Protein AF-A0A9E5ZYW7-F1 (afdb_monomer_lite)

pLDDT: mean 90.45, std 12.78, range [45.59, 98.5]

Radius of gyration: 15.43 Å; chains: 1; bounding box: 40×20×43 Å

Sequence (65 aa):
MSKHYVSVTDFEYVADLLRALRVFAPEFEHLSDEVTEELIESLGISEAALRRAAAEVASISANEN

Structure (mmCIF, N/CA/C/O backbone):
data_AF-A0A9E5ZYW7-F1
#
_entry.id   AF-A0A9E5ZYW7-F1
#
loop_
_atom_site.group_PDB
_atom_site.id
_atom_site.type_symbol
_atom_site.label_atom_id
_atom_site.label_alt_id
_atom_site.label_comp_id
_atom_site.label_asym_id
_atom_site.label_entity_id
_atom_site.label_seq_id
_atom_site.pdbx_PDB_ins_code
_atom_site.Cartn_x
_atom_site.Cartn_y
_atom_site.Cartn_z
_atom_site.occupanc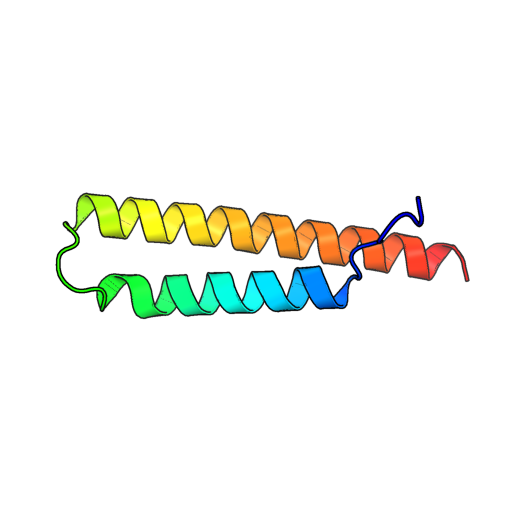y
_atom_site.B_iso_or_equiv
_atom_site.auth_seq_id
_atom_site.auth_comp_id
_atom_site.auth_asym_id
_atom_site.auth_atom_id
_atom_site.pdbx_PDB_model_num
ATOM 1 N N . MET A 1 1 ? 28.414 -11.649 -5.591 1.00 45.59 1 MET A N 1
ATOM 2 C CA . MET A 1 1 ? 27.063 -11.245 -5.151 1.00 45.59 1 MET A CA 1
ATOM 3 C C . MET A 1 1 ? 26.381 -10.601 -6.349 1.00 45.59 1 MET A C 1
ATOM 5 O O . MET A 1 1 ? 26.793 -9.511 -6.732 1.00 45.59 1 MET A O 1
ATOM 9 N N . SER A 1 2 ? 25.448 -11.284 -7.015 1.00 51.84 2 SER A N 1
ATOM 10 C CA . SER A 1 2 ? 24.625 -10.652 -8.054 1.00 51.84 2 SER A CA 1
ATOM 11 C C . SER A 1 2 ? 23.771 -9.575 -7.393 1.00 51.84 2 SER A C 1
ATOM 13 O O . SER A 1 2 ? 23.078 -9.857 -6.417 1.00 51.84 2 SER A O 1
ATOM 15 N N . LYS A 1 3 ? 23.844 -8.332 -7.877 1.00 63.75 3 LYS A N 1
ATOM 16 C CA . LYS A 1 3 ? 22.882 -7.308 -7.468 1.00 63.75 3 LYS A CA 1
ATOM 17 C C . LYS A 1 3 ? 21.516 -7.745 -7.995 1.00 63.75 3 LYS A C 1
ATOM 19 O O . LYS A 1 3 ? 21.323 -7.809 -9.205 1.00 63.75 3 LYS A O 1
ATOM 24 N N . HIS A 1 4 ? 20.610 -8.103 -7.094 1.00 66.06 4 HIS A N 1
ATOM 25 C CA . HIS A 1 4 ? 19.208 -8.283 -7.440 1.00 66.06 4 HIS A CA 1
ATOM 26 C C . HIS A 1 4 ? 18.598 -6.891 -7.563 1.00 66.06 4 HIS A C 1
ATOM 28 O O . HIS A 1 4 ? 18.553 -6.147 -6.585 1.00 66.06 4 HIS A O 1
ATOM 34 N N . TYR A 1 5 ? 18.219 -6.522 -8.782 1.00 78.81 5 TYR A N 1
ATOM 35 C CA . TYR A 1 5 ? 17.525 -5.273 -9.055 1.00 78.81 5 TYR A CA 1
ATOM 36 C C . TYR A 1 5 ? 16.022 -5.520 -8.988 1.00 78.81 5 TYR A C 1
ATOM 38 O O . TYR A 1 5 ? 15.535 -6.523 -9.507 1.00 78.81 5 TYR A O 1
ATOM 46 N N . VAL A 1 6 ? 15.318 -4.605 -8.332 1.00 80.31 6 VAL A N 1
ATOM 47 C CA . VAL A 1 6 ? 13.856 -4.560 -8.306 1.00 80.31 6 VAL A CA 1
ATOM 48 C C . VAL A 1 6 ? 13.395 -3.886 -9.597 1.00 80.31 6 VAL A C 1
ATOM 50 O O . VAL A 1 6 ? 13.944 -2.854 -9.988 1.00 80.31 6 VAL A O 1
ATOM 53 N N . SER A 1 7 ? 12.436 -4.494 -10.285 1.00 88.56 7 SER A N 1
ATOM 54 C CA . SER A 1 7 ? 11.882 -3.996 -11.544 1.00 88.56 7 SER A CA 1
ATOM 55 C C . SER A 1 7 ? 10.786 -2.947 -11.317 1.00 88.56 7 SER A C 1
ATOM 57 O O . SER A 1 7 ? 10.204 -2.859 -10.237 1.00 88.56 7 SER A O 1
ATOM 59 N N . VAL A 1 8 ? 10.448 -2.173 -12.357 1.00 92.31 8 VAL A N 1
ATOM 60 C CA . VAL A 1 8 ? 9.284 -1.258 -12.331 1.00 92.31 8 VAL A CA 1
ATOM 61 C C . VAL A 1 8 ? 8.004 -2.008 -11.967 1.00 92.31 8 VAL A C 1
ATOM 63 O O . VAL A 1 8 ? 7.237 -1.545 -11.126 1.00 92.31 8 VAL A O 1
ATOM 66 N N . THR A 1 9 ? 7.818 -3.197 -12.541 1.00 92.44 9 THR A N 1
ATOM 67 C CA . THR A 1 9 ? 6.644 -4.038 -12.290 1.00 92.44 9 THR A CA 1
ATOM 68 C C . THR A 1 9 ? 6.540 -4.484 -10.834 1.00 92.44 9 THR A C 1
ATOM 70 O O . THR A 1 9 ? 5.431 -4.641 -10.330 1.00 92.44 9 THR A O 1
ATOM 73 N N . ASP A 1 10 ? 7.663 -4.626 -10.124 1.00 94.06 10 ASP A N 1
ATOM 74 C CA . ASP A 1 10 ? 7.644 -4.939 -8.692 1.00 94.06 10 ASP A CA 1
ATOM 75 C C . ASP A 1 10 ? 7.130 -3.747 -7.869 1.00 94.06 10 ASP A C 1
ATOM 77 O O . ASP A 1 10 ? 6.340 -3.929 -6.942 1.00 94.06 10 ASP A O 1
ATOM 81 N N . PHE A 1 11 ? 7.523 -2.516 -8.220 1.00 94.44 11 PHE A N 1
ATOM 82 C CA . PHE A 1 11 ? 7.007 -1.312 -7.559 1.00 94.44 11 PHE A CA 1
ATOM 83 C C . PHE A 1 11 ? 5.503 -1.139 -7.779 1.00 94.44 11 PHE A C 1
ATOM 85 O O . PHE A 1 11 ? 4.772 -0.839 -6.833 1.00 94.44 11 PHE A O 1
ATOM 92 N N . GLU A 1 12 ? 5.034 -1.351 -9.009 1.00 96.00 12 GLU A N 1
ATOM 93 C CA . GLU A 1 12 ? 3.610 -1.283 -9.351 1.00 96.00 12 GLU A CA 1
ATOM 94 C C . GLU A 1 12 ? 2.803 -2.347 -8.605 1.00 96.00 12 GLU A C 1
ATOM 96 O O . GLU A 1 12 ? 1.785 -2.024 -7.991 1.00 96.00 12 GLU A O 1
ATOM 101 N N . TYR A 1 13 ? 3.304 -3.585 -8.583 1.00 97.06 13 TYR A N 1
ATOM 102 C CA . TYR A 1 13 ? 2.670 -4.696 -7.884 1.00 97.06 13 TYR A CA 1
ATOM 103 C C . TYR A 1 13 ? 2.499 -4.412 -6.389 1.00 97.06 13 TYR A C 1
ATOM 105 O O . TYR A 1 13 ? 1.403 -4.557 -5.845 1.00 97.06 13 TYR A O 1
ATOM 113 N N . VAL A 1 14 ? 3.557 -3.955 -5.711 1.00 97.56 14 VAL A N 1
ATOM 114 C CA . VAL A 1 14 ? 3.468 -3.636 -4.279 1.00 97.56 14 VAL A CA 1
ATOM 115 C C . VAL A 1 14 ? 2.541 -2.441 -4.040 1.00 97.56 14 VAL A C 1
ATOM 117 O O . VAL A 1 14 ? 1.759 -2.471 -3.092 1.00 97.56 14 VAL A O 1
ATOM 120 N N . ALA A 1 15 ? 2.548 -1.423 -4.908 1.00 98.06 15 ALA A N 1
ATOM 121 C CA . ALA A 1 15 ? 1.608 -0.307 -4.799 1.00 98.06 15 ALA A CA 1
ATOM 122 C C . ALA A 1 15 ? 0.143 -0.775 -4.890 1.00 98.06 15 ALA A C 1
ATOM 124 O O . ALA A 1 15 ? -0.700 -0.321 -4.115 1.00 98.06 15 ALA A O 1
ATOM 125 N N . ASP A 1 16 ? -0.166 -1.718 -5.784 1.00 98.25 16 ASP A N 1
ATOM 126 C CA . ASP A 1 16 ? -1.507 -2.299 -5.891 1.00 98.25 16 ASP A CA 1
ATOM 127 C C . ASP A 1 16 ? -1.913 -3.097 -4.648 1.00 98.25 16 ASP A C 1
ATOM 129 O O . ASP A 1 16 ? -3.057 -2.980 -4.198 1.00 98.25 16 ASP A O 1
ATOM 133 N N . LEU A 1 17 ? -0.984 -3.846 -4.045 1.00 98.31 17 LEU A N 1
ATOM 134 C CA . LEU A 1 17 ? -1.234 -4.547 -2.784 1.00 98.31 17 LEU A CA 1
ATOM 135 C C . LEU A 1 17 ? -1.506 -3.577 -1.629 1.00 98.31 17 LEU A C 1
ATOM 137 O O . LEU A 1 17 ? -2.462 -3.775 -0.882 1.00 98.31 17 LEU A O 1
ATOM 141 N N . LEU A 1 18 ? -0.717 -2.506 -1.499 1.00 98.31 18 LEU A N 1
ATOM 142 C CA . LEU A 1 18 ? -0.938 -1.478 -0.475 1.00 98.31 18 LEU A CA 1
ATOM 143 C C . LEU A 1 18 ? -2.302 -0.805 -0.648 1.00 98.31 18 LEU A C 1
ATOM 145 O O . LEU A 1 18 ? -3.026 -0.607 0.328 1.00 98.31 18 LEU A O 1
ATOM 149 N N . ARG A 1 19 ? -2.688 -0.507 -1.894 1.00 98.12 19 ARG A N 1
ATOM 150 C CA . ARG A 1 19 ? -4.012 0.036 -2.211 1.00 98.12 19 ARG A CA 1
ATOM 151 C C . ARG A 1 19 ? -5.124 -0.935 -1.819 1.00 98.12 19 ARG A C 1
ATOM 153 O O . ARG A 1 19 ? -6.123 -0.492 -1.259 1.00 98.12 19 ARG A O 1
ATOM 160 N N . ALA A 1 20 ? -4.966 -2.227 -2.104 1.00 97.81 20 ALA A N 1
ATOM 161 C CA . ALA A 1 20 ? -5.938 -3.246 -1.716 1.00 97.81 20 ALA A CA 1
ATOM 162 C C . ALA A 1 20 ? -6.081 -3.319 -0.190 1.00 97.81 20 ALA A C 1
ATOM 164 O O . ALA A 1 20 ? -7.194 -3.225 0.319 1.00 97.81 20 ALA A O 1
ATOM 165 N N . LEU A 1 21 ? -4.966 -3.382 0.543 1.00 96.81 21 LEU A N 1
ATOM 166 C CA . LEU A 1 21 ? -4.976 -3.367 2.007 1.00 96.81 21 LEU A CA 1
ATOM 167 C C . LEU A 1 21 ? -5.655 -2.111 2.560 1.00 96.81 21 LEU A C 1
ATOM 169 O O . LEU A 1 21 ? -6.443 -2.220 3.489 1.00 96.81 21 LEU A O 1
ATOM 173 N N . ARG A 1 22 ? -5.424 -0.937 1.958 1.00 96.88 22 ARG A N 1
ATOM 174 C CA . ARG A 1 22 ? -6.075 0.311 2.381 1.00 96.88 22 ARG A CA 1
ATOM 175 C C . ARG A 1 22 ? -7.594 0.252 2.221 1.00 96.88 22 ARG A C 1
ATOM 177 O O . ARG A 1 22 ? -8.307 0.774 3.067 1.00 96.88 22 ARG A O 1
ATOM 184 N N . VAL A 1 23 ? -8.083 -0.358 1.140 1.00 96.81 23 VAL A N 1
ATOM 185 C CA . VAL A 1 23 ? -9.526 -0.517 0.887 1.00 96.81 23 VAL A CA 1
ATOM 186 C C . VAL A 1 23 ? -10.173 -1.431 1.925 1.00 96.81 23 VAL A C 1
ATOM 188 O O . VAL A 1 23 ? -11.273 -1.131 2.373 1.00 96.81 23 VAL A O 1
ATOM 191 N N . PHE A 1 24 ? -9.484 -2.501 2.323 1.00 96.25 24 PHE A N 1
ATOM 192 C CA . PHE A 1 24 ? -9.999 -3.475 3.289 1.00 96.25 24 PHE A CA 1
ATOM 193 C C . PHE A 1 24 ? -9.654 -3.157 4.748 1.00 96.25 24 PHE A C 1
ATOM 195 O O . PHE A 1 24 ? -10.159 -3.832 5.636 1.00 96.25 24 PHE A O 1
ATOM 202 N N . ALA A 1 25 ? -8.841 -2.134 5.023 1.00 94.69 25 ALA A N 1
ATOM 203 C CA . ALA A 1 25 ? -8.455 -1.763 6.384 1.00 94.69 25 ALA A CA 1
ATOM 204 C C . ALA A 1 25 ? -9.654 -1.541 7.337 1.00 94.69 25 ALA A C 1
ATOM 206 O O . ALA A 1 25 ? -9.572 -2.017 8.467 1.00 94.69 25 ALA A O 1
ATOM 207 N N . PRO A 1 26 ? -10.787 -0.931 6.916 1.00 94.00 26 PRO A N 1
ATOM 208 C CA . PRO A 1 26 ? -11.981 -0.820 7.764 1.00 94.00 26 PRO A CA 1
ATOM 209 C C . PRO A 1 26 ? -12.659 -2.155 8.108 1.00 94.00 26 PRO A C 1
ATOM 211 O O . PRO A 1 26 ? -13.501 -2.201 8.999 1.00 94.00 26 PRO A O 1
ATOM 214 N N . GLU A 1 27 ? -12.341 -3.231 7.387 1.00 95.75 27 GLU A N 1
ATOM 215 C CA . GLU A 1 27 ? -12.898 -4.571 7.600 1.00 95.75 27 GLU A CA 1
ATOM 216 C C . GLU A 1 27 ? -12.007 -5.436 8.509 1.00 95.75 27 GLU A C 1
ATOM 218 O O . GLU A 1 27 ? -12.337 -6.590 8.783 1.00 95.75 27 GLU A O 1
ATOM 223 N N . PHE A 1 28 ? -10.866 -4.918 8.977 1.00 93.38 28 PHE A N 1
ATOM 224 C CA . PHE A 1 28 ? -9.951 -5.678 9.824 1.00 93.38 28 PHE A CA 1
ATOM 225 C C . PHE A 1 28 ? -10.512 -5.830 11.240 1.00 93.38 28 PHE A C 1
ATOM 227 O O . PHE A 1 28 ? -10.767 -4.857 11.949 1.00 93.38 28 PHE A O 1
ATOM 234 N N . GLU A 1 29 ? -10.679 -7.079 11.672 1.00 93.38 29 GLU A N 1
ATOM 235 C CA . GLU A 1 29 ? -11.133 -7.383 13.025 1.00 93.38 29 GLU A CA 1
ATOM 236 C C . GLU A 1 29 ? -10.107 -6.915 14.071 1.00 93.38 29 GLU A C 1
ATOM 238 O O . GLU A 1 29 ? -8.894 -7.020 13.880 1.00 93.38 29 GLU A O 1
ATOM 243 N N . HIS A 1 30 ? -10.609 -6.454 15.220 1.00 93.88 30 HIS A N 1
ATOM 244 C CA . HIS A 1 30 ? -9.817 -6.108 16.408 1.00 93.88 30 HIS A CA 1
ATOM 245 C C . HIS A 1 30 ? -8.893 -4.880 16.301 1.00 93.88 30 HIS A C 1
ATOM 247 O O . HIS A 1 30 ? -8.025 -4.711 17.160 1.00 93.88 30 HIS A O 1
ATOM 253 N N . LEU A 1 31 ? -9.093 -3.994 15.323 1.00 94.81 31 LEU A N 1
ATOM 254 C CA . LEU A 1 31 ? -8.460 -2.671 15.314 1.00 94.81 31 LEU A CA 1
ATOM 255 C C . LEU A 1 31 ? -9.369 -1.619 15.959 1.00 94.81 31 LEU A C 1
ATOM 257 O O . LEU A 1 31 ? -10.592 -1.693 15.860 1.00 94.81 31 LEU A O 1
ATOM 261 N N . SER A 1 32 ? -8.769 -0.640 16.641 1.00 97.06 32 SER A N 1
ATOM 262 C CA . SER A 1 32 ? -9.488 0.579 17.017 1.00 97.06 32 SER A CA 1
ATOM 263 C C . SER A 1 32 ? -9.644 1.494 15.802 1.00 97.06 32 SER A C 1
ATOM 265 O O . SER A 1 32 ? -8.872 1.400 14.844 1.00 97.06 32 SER A O 1
ATOM 267 N N . ASP A 1 33 ? -10.605 2.415 15.865 1.00 96.44 33 ASP A N 1
ATOM 268 C CA . ASP A 1 33 ? -10.820 3.410 14.808 1.00 96.44 33 ASP A CA 1
ATOM 269 C C . ASP A 1 33 ? -9.550 4.244 14.560 1.00 96.44 33 ASP A C 1
ATOM 271 O O . ASP A 1 33 ? -9.123 4.389 13.421 1.00 96.44 33 ASP A O 1
ATOM 275 N N . GLU A 1 34 ? -8.877 4.685 15.629 1.00 97.88 34 GLU A N 1
ATOM 276 C CA . GLU A 1 34 ? -7.621 5.452 15.554 1.00 97.88 34 GLU A CA 1
ATOM 277 C C . GLU A 1 34 ? -6.510 4.686 14.815 1.00 97.88 34 GLU A C 1
ATOM 279 O O . GLU A 1 34 ? -5.878 5.219 13.905 1.00 97.88 34 GLU A O 1
ATOM 284 N N . VAL A 1 35 ? -6.307 3.406 15.149 1.00 97.56 35 VAL A N 1
ATOM 285 C CA . VAL A 1 35 ? -5.295 2.567 14.483 1.00 97.56 35 VAL A CA 1
ATOM 286 C C . VAL A 1 35 ? -5.681 2.294 13.028 1.00 97.56 35 VAL A C 1
ATOM 288 O O . VAL A 1 35 ? -4.815 2.209 12.157 1.00 97.56 35 VAL A O 1
ATOM 291 N N . THR A 1 36 ? -6.976 2.167 12.745 1.00 97.88 36 THR A N 1
ATOM 292 C CA . THR A 1 36 ? -7.488 1.975 11.383 1.00 97.88 36 THR A CA 1
ATOM 293 C C . THR A 1 36 ? -7.226 3.208 10.519 1.00 97.88 36 THR A C 1
ATOM 295 O O . THR A 1 36 ? -6.768 3.073 9.383 1.00 97.88 36 THR A O 1
ATOM 298 N N . GLU A 1 37 ? -7.459 4.407 11.053 1.00 97.88 37 GLU A N 1
ATOM 299 C CA . GLU A 1 37 ? -7.169 5.672 10.373 1.00 97.88 37 GLU A CA 1
ATOM 300 C C . GLU A 1 37 ? -5.666 5.837 10.096 1.00 97.88 37 GLU A C 1
ATOM 302 O O . GLU A 1 37 ? -5.284 6.097 8.950 1.00 97.88 37 GLU A O 1
ATOM 307 N N . GLU A 1 38 ? -4.810 5.591 11.096 1.00 98.19 38 GLU A N 1
ATOM 308 C CA . GLU A 1 38 ? -3.347 5.646 10.943 1.00 98.19 38 GLU A CA 1
ATOM 309 C C . GLU A 1 38 ? -2.847 4.655 9.878 1.00 98.19 38 GLU A C 1
ATOM 311 O O . GLU A 1 38 ? -1.990 4.982 9.043 1.00 98.19 38 GLU A O 1
ATOM 316 N N . LEU A 1 39 ? -3.409 3.442 9.864 1.00 97.75 39 LEU A N 1
ATOM 317 C CA . LEU A 1 39 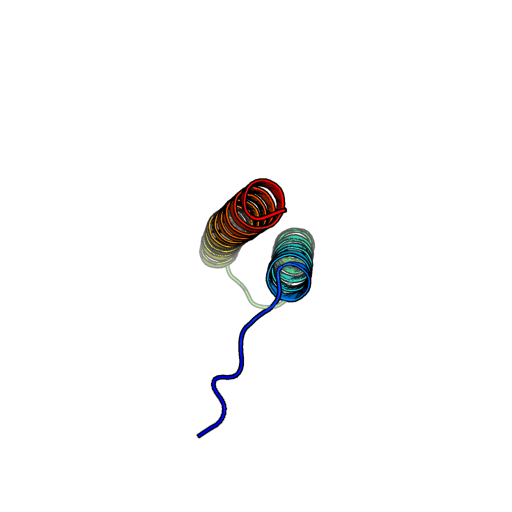? -3.083 2.419 8.876 1.00 97.75 39 LEU A CA 1
ATOM 318 C C . LEU A 1 39 ? -3.478 2.863 7.461 1.00 97.75 39 LEU A C 1
ATOM 320 O O . LEU A 1 39 ? -2.679 2.729 6.531 1.00 97.75 39 LEU A O 1
ATOM 324 N N . ILE A 1 40 ? -4.681 3.412 7.283 1.00 98.12 40 ILE A N 1
ATOM 325 C CA . ILE A 1 40 ? -5.168 3.897 5.984 1.00 98.12 40 ILE A CA 1
ATOM 326 C C . ILE A 1 40 ? -4.267 5.009 5.438 1.00 98.12 40 ILE A C 1
ATOM 328 O O . ILE A 1 40 ? -3.897 4.974 4.256 1.00 98.12 40 ILE A O 1
ATOM 332 N N . GLU A 1 41 ? -3.889 5.971 6.284 1.00 98.31 41 GLU A N 1
ATOM 333 C CA . GLU A 1 41 ? -2.993 7.067 5.908 1.00 98.31 41 GLU A CA 1
ATOM 334 C C . GLU A 1 41 ? -1.610 6.534 5.508 1.00 98.31 41 GLU A C 1
ATOM 336 O O . GLU A 1 41 ? -1.121 6.813 4.407 1.00 98.31 41 GLU A O 1
ATOM 341 N N . SER A 1 42 ? -1.016 5.688 6.352 1.00 98.38 42 SER A N 1
ATOM 342 C CA . SER A 1 42 ? 0.316 5.114 6.134 1.00 98.38 42 SER A CA 1
ATOM 343 C C . SER A 1 42 ? 0.398 4.285 4.850 1.00 98.38 42 SER A C 1
ATOM 345 O O . SER A 1 42 ? 1.363 4.400 4.080 1.00 98.38 42 SER A O 1
ATOM 347 N N . LEU A 1 43 ? -0.631 3.477 4.572 1.00 98.31 43 LEU A N 1
ATOM 348 C CA . LEU A 1 43 ? -0.735 2.705 3.334 1.00 98.31 43 LEU A CA 1
ATOM 349 C C . LEU A 1 43 ? -0.852 3.622 2.113 1.00 98.31 43 LEU A C 1
ATOM 351 O O . LEU A 1 43 ? -0.226 3.352 1.088 1.00 98.31 43 LEU A O 1
ATOM 355 N N . GLY A 1 44 ? -1.597 4.727 2.217 1.00 98.00 44 GLY A N 1
ATOM 356 C CA . GLY A 1 44 ? -1.727 5.696 1.130 1.00 98.00 44 GLY A CA 1
ATOM 357 C C . GLY A 1 44 ? -0.440 6.456 0.820 1.00 98.00 44 GLY A C 1
ATOM 358 O O . GLY A 1 44 ? -0.082 6.603 -0.350 1.00 98.00 44 GLY A O 1
ATOM 359 N N . ILE A 1 45 ? 0.295 6.882 1.848 1.00 98.50 45 ILE A N 1
ATOM 360 C CA . ILE A 1 45 ? 1.603 7.529 1.678 1.00 98.50 45 ILE A CA 1
ATOM 361 C C . ILE A 1 45 ? 2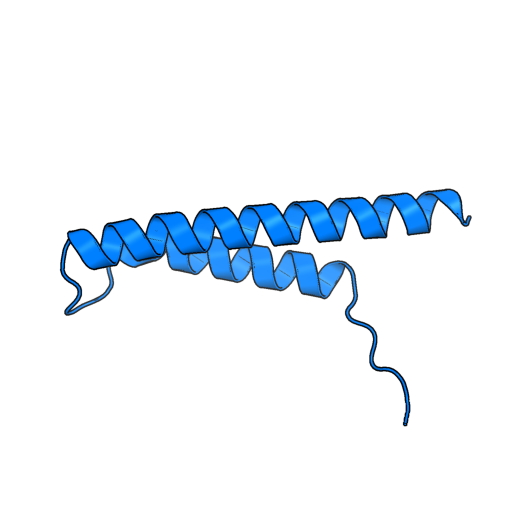.586 6.568 0.998 1.00 98.50 45 ILE A C 1
ATOM 363 O O . ILE A 1 45 ? 3.277 6.950 0.048 1.00 98.50 45 ILE A O 1
ATOM 367 N N . SER A 1 46 ? 2.613 5.313 1.451 1.00 98.38 46 SER A N 1
ATOM 368 C CA . SER A 1 46 ? 3.498 4.274 0.918 1.00 98.38 46 SER A CA 1
ATOM 369 C C . SER A 1 46 ? 3.160 3.919 -0.535 1.00 98.38 46 SER A C 1
ATOM 371 O O . SER A 1 46 ? 4.054 3.873 -1.380 1.00 98.38 46 SER A O 1
ATOM 373 N N . GLU A 1 47 ? 1.873 3.760 -0.864 1.00 98.44 47 GLU A N 1
ATOM 374 C CA . GLU A 1 47 ? 1.389 3.572 -2.239 1.00 98.44 47 GLU A CA 1
ATOM 375 C C . GLU A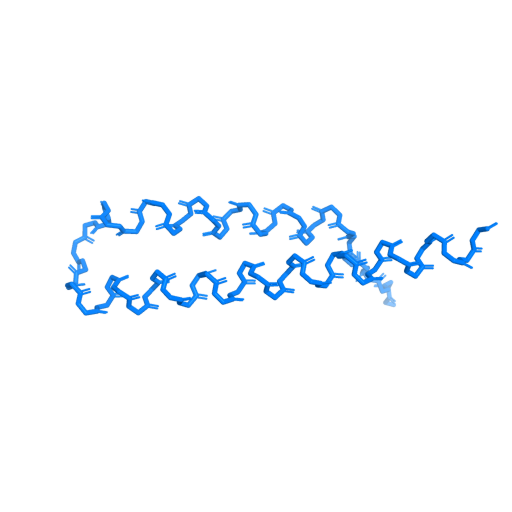 1 47 ? 1.879 4.706 -3.154 1.00 98.44 47 GLU A C 1
ATOM 377 O O . GLU A 1 47 ? 2.487 4.462 -4.200 1.00 98.44 47 GLU A O 1
ATOM 382 N N . ALA A 1 48 ? 1.664 5.959 -2.745 1.00 98.12 48 ALA A N 1
ATOM 383 C CA . ALA A 1 48 ? 2.041 7.127 -3.533 1.00 98.12 48 ALA A CA 1
ATOM 384 C C . ALA A 1 48 ? 3.563 7.255 -3.713 1.00 98.12 48 ALA A C 1
ATOM 386 O O . ALA A 1 48 ? 4.032 7.750 -4.742 1.00 98.12 48 ALA A O 1
ATOM 387 N N . ALA A 1 49 ? 4.357 6.842 -2.723 1.00 98.06 49 ALA A N 1
ATOM 388 C CA . ALA A 1 49 ? 5.812 6.795 -2.844 1.00 98.06 49 ALA A CA 1
ATOM 389 C C . ALA A 1 49 ? 6.256 5.758 -3.889 1.00 98.06 49 ALA A C 1
ATOM 391 O O . ALA A 1 49 ? 7.056 6.086 -4.766 1.00 98.06 49 ALA A O 1
ATOM 392 N N . LEU A 1 50 ? 5.683 4.551 -3.861 1.00 97.25 50 LEU A N 1
ATOM 393 C CA . LEU A 1 50 ? 6.010 3.495 -4.823 1.00 97.25 50 LEU A CA 1
ATOM 394 C C . LEU A 1 50 ? 5.603 3.853 -6.254 1.00 97.25 50 LEU A C 1
ATOM 396 O O . LEU A 1 50 ? 6.383 3.638 -7.178 1.00 97.25 50 LEU A O 1
ATOM 400 N N . ARG A 1 51 ? 4.430 4.468 -6.451 1.00 97.56 51 ARG A N 1
ATOM 401 C CA . ARG A 1 51 ? 3.999 4.952 -7.776 1.00 97.56 51 ARG A CA 1
ATOM 402 C C . ARG A 1 51 ? 4.951 6.002 -8.345 1.00 97.56 51 ARG A C 1
ATOM 404 O O . ARG A 1 51 ? 5.252 5.970 -9.535 1.00 97.56 51 ARG A O 1
ATOM 411 N N . ARG A 1 52 ? 5.447 6.915 -7.502 1.00 97.00 52 ARG A N 1
ATOM 412 C CA . ARG A 1 52 ? 6.447 7.913 -7.910 1.00 97.00 52 ARG A CA 1
ATOM 413 C C . ARG A 1 52 ? 7.773 7.260 -8.287 1.00 97.00 52 ARG A C 1
ATOM 415 O O . ARG A 1 52 ? 8.306 7.585 -9.340 1.00 97.00 52 ARG A O 1
ATOM 422 N N . ALA A 1 53 ? 8.248 6.306 -7.488 1.00 94.62 53 ALA A N 1
ATOM 423 C CA . ALA A 1 53 ? 9.460 5.554 -7.801 1.00 94.62 53 ALA A CA 1
ATOM 424 C C . ALA A 1 53 ? 9.329 4.786 -9.130 1.00 94.62 53 ALA A C 1
ATOM 426 O O . ALA A 1 53 ? 10.221 4.859 -9.971 1.00 94.62 53 ALA A O 1
ATOM 427 N N . ALA A 1 54 ? 8.194 4.117 -9.363 1.00 94.19 54 ALA A N 1
ATOM 428 C CA . ALA A 1 54 ? 7.914 3.424 -10.621 1.00 94.19 54 ALA A CA 1
ATOM 429 C C . ALA A 1 54 ? 7.952 4.379 -11.828 1.00 94.19 54 ALA A C 1
ATOM 431 O O . ALA A 1 54 ? 8.599 4.081 -12.831 1.00 94.19 54 ALA A O 1
ATOM 432 N N . ALA A 1 55 ? 7.314 5.550 -11.711 1.00 93.44 55 ALA A N 1
ATOM 433 C CA . ALA A 1 55 ? 7.311 6.565 -12.763 1.00 93.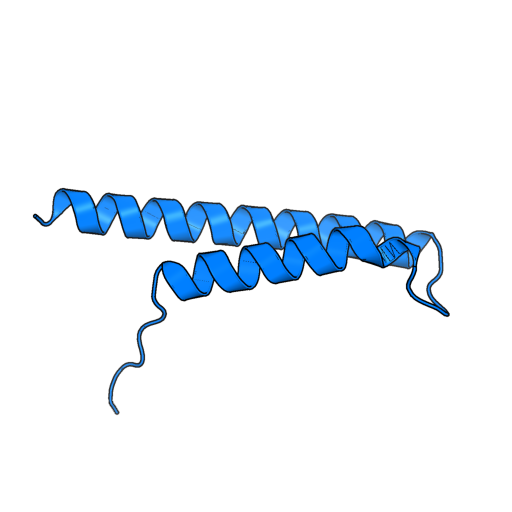44 55 ALA A CA 1
ATOM 434 C C . ALA A 1 55 ? 8.716 7.123 -13.050 1.00 93.44 55 ALA A C 1
ATOM 436 O O . ALA A 1 55 ? 9.082 7.304 -14.212 1.00 93.44 55 ALA A O 1
ATOM 437 N N . GLU A 1 56 ? 9.520 7.360 -12.011 1.00 93.38 56 GLU A N 1
ATOM 438 C CA . GLU A 1 56 ? 10.896 7.838 -12.154 1.00 93.38 56 GLU A CA 1
ATOM 439 C C . GLU A 1 56 ? 11.762 6.814 -12.901 1.00 93.38 56 GLU A C 1
ATOM 441 O O . GLU A 1 56 ? 12.381 7.152 -13.912 1.00 93.38 56 GLU A O 1
ATOM 446 N N . VAL A 1 57 ? 11.716 5.541 -12.494 1.00 89.31 57 VAL A N 1
ATOM 447 C CA . VAL A 1 57 ? 12.461 4.459 -13.159 1.00 89.31 57 VAL A CA 1
ATOM 448 C C . VAL A 1 57 ? 12.013 4.273 -14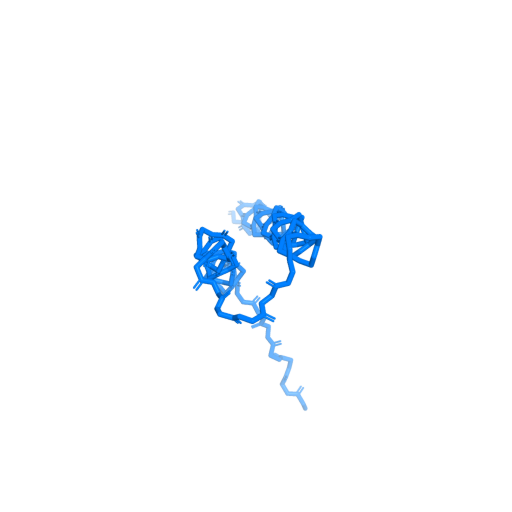.614 1.00 89.31 57 VAL A C 1
ATOM 450 O O . VAL A 1 57 ? 12.856 4.101 -15.499 1.00 89.31 57 VAL A O 1
ATOM 453 N N . ALA A 1 58 ? 10.707 4.351 -14.891 1.00 87.56 58 ALA A N 1
ATOM 454 C CA . ALA A 1 58 ? 10.181 4.267 -16.253 1.00 87.56 58 ALA A CA 1
ATOM 455 C C . ALA A 1 58 ? 10.675 5.428 -17.137 1.00 87.56 58 ALA A C 1
ATOM 457 O O . ALA A 1 58 ? 11.052 5.203 -18.286 1.00 87.56 58 ALA A O 1
ATOM 458 N N . SER A 1 59 ? 10.729 6.651 -16.596 1.00 87.06 59 SER A N 1
ATOM 459 C CA . SER A 1 59 ? 11.216 7.827 -17.330 1.00 87.06 59 SER A CA 1
ATOM 460 C C . SER A 1 59 ? 12.710 7.756 -17.655 1.00 87.06 59 SER A C 1
ATOM 462 O O . SER A 1 59 ? 13.108 8.093 -18.768 1.00 87.06 59 SER A O 1
ATOM 464 N N . ILE A 1 60 ? 13.531 7.255 -16.725 1.00 83.50 60 ILE A N 1
ATOM 465 C CA . ILE A 1 60 ? 14.967 7.047 -16.947 1.00 83.50 60 ILE A CA 1
ATOM 466 C C . ILE A 1 60 ? 15.167 6.005 -18.051 1.00 83.50 60 ILE A C 1
ATOM 468 O O . ILE A 1 60 ? 15.885 6.257 -19.013 1.00 83.50 60 ILE A O 1
ATOM 472 N N . SER A 1 61 ? 14.450 4.881 -17.967 1.00 76.56 61 SER A N 1
ATOM 473 C CA . SER A 1 61 ? 14.540 3.793 -18.952 1.00 76.56 61 SER A CA 1
ATOM 474 C C . SER A 1 61 ? 14.104 4.221 -20.362 1.00 76.56 61 SER A C 1
ATOM 476 O O . SER A 1 61 ? 14.586 3.680 -21.356 1.00 76.56 61 SER A O 1
ATOM 478 N N . ALA A 1 62 ? 13.183 5.184 -20.466 1.00 70.50 62 ALA A N 1
ATOM 479 C CA . ALA A 1 62 ? 12.731 5.737 -21.741 1.00 70.50 62 ALA A CA 1
ATOM 480 C C . ALA A 1 62 ? 13.733 6.726 -22.361 1.00 70.50 62 ALA A C 1
ATOM 482 O O . ALA A 1 62 ? 13.770 6.847 -23.579 1.00 70.50 62 ALA A O 1
ATOM 483 N N . ASN A 1 63 ? 14.543 7.408 -21.545 1.00 65.19 63 ASN A N 1
ATOM 484 C CA . ASN A 1 63 ? 15.549 8.373 -22.004 1.00 65.19 63 ASN A CA 1
ATOM 485 C C . ASN A 1 63 ? 16.909 7.734 -22.353 1.00 65.19 63 ASN A C 1
ATOM 487 O O . ASN A 1 63 ? 17.774 8.416 -22.901 1.00 65.19 63 ASN A O 1
ATOM 491 N N . GLU A 1 64 ? 17.120 6.460 -22.010 1.00 63.53 64 GLU A N 1
ATOM 492 C CA . GLU A 1 64 ? 18.333 5.695 -22.339 1.00 63.53 64 GLU A CA 1
ATOM 493 C C . GLU A 1 64 ? 18.229 4.908 -23.664 1.00 63.53 64 GLU A C 1
ATOM 495 O O . GLU A 1 64 ? 19.229 4.336 -24.104 1.00 63.53 64 GLU A O 1
ATOM 500 N N . ASN A 1 65 ? 17.052 4.896 -24.307 1.00 50.97 65 ASN A N 1
ATOM 501 C CA . ASN A 1 65 ? 16.796 4.298 -25.629 1.00 50.97 65 ASN A CA 1
ATOM 502 C C . ASN A 1 65 ? 16.670 5.367 -26.722 1.00 50.97 65 ASN A C 1
ATOM 504 O O . ASN A 1 65 ? 17.038 5.053 -27.878 1.00 50.97 65 ASN A O 1
#

Secondary structure (DSSP, 8-state):
----PPPHHHHHHHHHHHHHHHHHGGG-TT--HHHHHHHHHHHHHHHHHHHHHHHHHHHHHHH--

Foldseek 3Di:
DPPDDDALVNLLVVLVVLVVCLVCLVVDPPDDPVVSVVSNVVSVVSSVVSVVVSVVVVVVVVVVD